Protein AF-R1D3H9-F1 (afdb_monomer_lite)

Organism: Emiliania huxleyi (NCBI:txid2903)

pLDDT: mean 77.2, std 16.91, range [36.69, 94.69]

Structure (mmCIF, N/CA/C/O backbone):
data_AF-R1D3H9-F1
#
_entry.id   AF-R1D3H9-F1
#
loop_
_atom_site.group_PDB
_atom_site.id
_atom_site.type_symbol
_atom_site.label_atom_id
_atom_site.label_alt_id
_atom_site.label_comp_id
_atom_site.label_asym_id
_atom_site.label_entity_id
_atom_site.label_seq_id
_atom_site.pdbx_PDB_ins_code
_atom_site.Cartn_x
_atom_site.Cartn_y
_atom_site.Cartn_z
_atom_site.occupancy
_atom_site.B_iso_or_equiv
_atom_site.auth_seq_id
_atom_site.auth_comp_id
_atom_site.auth_asym_id
_atom_site.auth_atom_id
_atom_site.pdbx_PDB_model_num
ATOM 1 N N . MET A 1 1 ? -22.114 18.608 0.040 1.00 45.22 1 MET A N 1
ATOM 2 C CA . MET A 1 1 ? -21.532 18.710 1.397 1.00 45.22 1 MET A CA 1
ATOM 3 C C . MET A 1 1 ? -22.639 18.438 2.416 1.00 45.22 1 MET A C 1
ATOM 5 O O . MET A 1 1 ? -23.346 19.361 2.802 1.00 45.22 1 MET A O 1
ATOM 9 N N . GLN A 1 2 ? -22.882 17.171 2.771 1.00 44.00 2 GLN A N 1
ATOM 10 C CA . GLN A 1 2 ? -23.881 16.827 3.793 1.00 44.00 2 GLN A CA 1
ATOM 11 C C . GLN A 1 2 ? -23.292 17.141 5.169 1.00 44.00 2 GLN A C 1
ATOM 13 O O . GLN A 1 2 ? -22.353 16.492 5.618 1.00 44.00 2 GLN A O 1
ATOM 18 N N . ARG A 1 3 ? -23.810 18.182 5.823 1.00 46.97 3 ARG A N 1
ATOM 19 C CA . ARG A 1 3 ? -23.545 18.422 7.242 1.00 46.97 3 ARG A CA 1
ATOM 20 C C . ARG A 1 3 ? -24.417 17.445 8.029 1.00 46.97 3 ARG A C 1
ATOM 22 O O . ARG A 1 3 ? -25.630 17.467 7.852 1.00 46.97 3 ARG A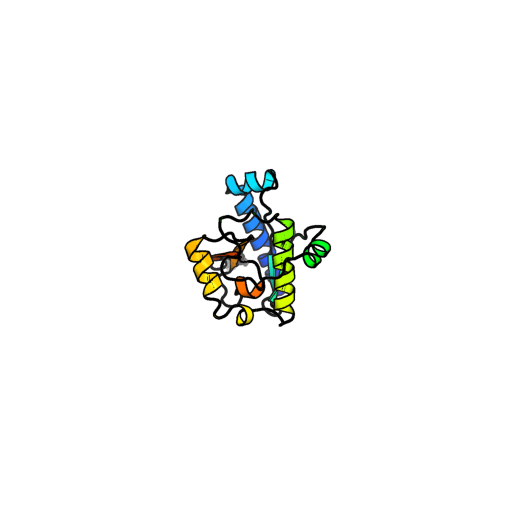 O 1
ATOM 29 N N . GLN A 1 4 ? -23.819 16.638 8.900 1.00 53.97 4 GLN A N 1
ATOM 30 C CA . GLN A 1 4 ? -24.537 15.893 9.937 1.00 53.97 4 GLN A CA 1
ATOM 31 C C . GLN A 1 4 ? -24.360 16.620 11.281 1.00 53.97 4 GLN A C 1
ATOM 33 O O . GLN A 1 4 ? -23.488 16.258 12.066 1.00 53.97 4 GLN A O 1
ATOM 38 N N . PRO A 1 5 ? -25.121 17.698 11.555 1.00 55.88 5 PRO A N 1
ATOM 39 C CA . PRO A 1 5 ? -24.950 18.492 12.775 1.00 55.88 5 PRO A CA 1
ATOM 40 C C . PRO A 1 5 ? -25.328 17.747 14.071 1.00 55.88 5 PRO A C 1
ATOM 42 O O . PRO A 1 5 ? -24.973 18.226 15.145 1.00 55.88 5 PRO A O 1
ATOM 45 N N . ASN A 1 6 ? -25.992 16.586 13.974 1.00 63.59 6 ASN A N 1
ATOM 46 C CA . ASN A 1 6 ? -26.525 15.820 15.108 1.00 63.59 6 ASN A CA 1
ATOM 47 C C . ASN A 1 6 ? -25.965 14.386 15.215 1.00 63.59 6 ASN A C 1
ATOM 49 O O . ASN A 1 6 ? -26.528 13.582 15.953 1.00 63.59 6 ASN A O 1
ATOM 53 N N . GLY A 1 7 ? -24.900 14.053 14.478 1.00 66.50 7 GLY A N 1
ATOM 54 C CA . GLY A 1 7 ? -24.271 12.732 14.566 1.00 66.50 7 GLY A CA 1
ATOM 55 C C . GLY A 1 7 ? -23.585 12.506 15.916 1.00 66.50 7 GLY A C 1
ATOM 56 O O . GLY A 1 7 ? -23.109 13.447 16.562 1.00 66.50 7 GLY A O 1
ATOM 57 N N . THR A 1 8 ? -23.524 11.249 16.339 1.00 81.88 8 THR A N 1
ATOM 58 C CA . THR A 1 8 ? -22.716 10.799 17.477 1.00 81.88 8 THR A CA 1
ATOM 59 C C . THR A 1 8 ? -21.234 11.129 17.259 1.00 81.88 8 THR A C 1
ATOM 61 O O . THR A 1 8 ? -20.778 11.363 16.138 1.00 81.88 8 THR A O 1
ATOM 64 N N . TYR A 1 9 ? -20.445 11.156 18.338 1.00 76.31 9 TYR A N 1
ATOM 65 C CA . TYR A 1 9 ? -19.002 11.417 18.242 1.00 76.31 9 TYR A CA 1
ATOM 66 C C . TYR A 1 9 ? -18.295 10.439 17.290 1.00 76.31 9 TYR A C 1
ATOM 68 O O . TYR A 1 9 ? -17.432 10.853 16.519 1.00 76.31 9 TYR A O 1
ATOM 76 N N . GLU A 1 10 ? -18.695 9.167 17.309 1.00 76.00 10 GLU A N 1
ATOM 77 C CA . GLU A 1 10 ? -18.141 8.122 16.446 1.00 76.00 10 GLU A CA 1
ATOM 78 C C . GLU A 1 10 ? -18.478 8.356 14.971 1.00 76.00 10 GLU A C 1
ATOM 80 O O . GLU A 1 10 ? -17.588 8.284 14.127 1.00 76.00 10 GLU A O 1
ATOM 85 N N . GLU A 1 11 ? -19.720 8.731 14.656 1.00 77.19 11 GLU A N 1
ATOM 86 C CA . GLU A 1 11 ? -20.133 9.061 13.285 1.00 77.19 11 GLU A CA 1
ATOM 87 C C . GLU A 1 11 ? -19.387 10.287 12.746 1.00 77.19 11 GLU A C 1
ATOM 89 O O . GLU A 1 11 ? -18.929 10.297 11.602 1.00 77.19 11 GLU A O 1
ATOM 94 N N . VAL A 1 12 ? -19.213 11.318 13.580 1.00 81.25 12 VAL A N 1
ATOM 95 C CA . VAL A 1 12 ? -18.453 12.519 13.208 1.00 81.25 12 VAL A CA 1
ATOM 96 C C . VAL A 1 12 ? -16.976 12.186 12.995 1.00 81.25 12 VAL A C 1
ATOM 98 O O . VAL A 1 12 ? -16.368 12.697 12.054 1.00 81.25 12 VAL A O 1
ATOM 101 N N . LEU A 1 13 ? -16.395 11.329 13.836 1.00 77.69 13 LEU A N 1
ATOM 102 C CA . LEU A 1 13 ? -15.006 10.898 13.705 1.00 77.69 13 LEU A CA 1
ATOM 103 C C . LEU A 1 13 ? -14.791 10.063 12.437 1.00 77.69 13 LEU A C 1
ATOM 105 O O . LEU A 1 13 ? -13.854 10.335 11.689 1.00 77.69 13 LEU A O 1
ATOM 109 N N . ALA A 1 14 ? -15.667 9.092 12.168 1.00 79.06 14 ALA A N 1
ATOM 110 C CA . ALA A 1 14 ? -15.608 8.262 10.968 1.00 79.06 14 ALA A CA 1
ATOM 111 C C . ALA A 1 14 ? -15.692 9.120 9.696 1.00 79.06 14 ALA A C 1
ATOM 113 O O . ALA A 1 14 ? -14.849 8.996 8.805 1.00 79.06 14 ALA A O 1
ATOM 114 N N . LEU A 1 15 ? -16.634 10.067 9.661 1.00 82.44 15 LEU A N 1
ATOM 115 C CA . LEU A 1 15 ? -16.778 11.003 8.549 1.00 82.44 15 LEU A CA 1
ATOM 116 C C . LEU A 1 15 ? -15.549 11.911 8.400 1.00 82.44 15 LEU A C 1
ATOM 118 O O . LEU A 1 15 ? -15.091 12.151 7.286 1.00 82.44 15 LEU A O 1
ATOM 122 N N . ALA A 1 16 ? -14.988 12.408 9.504 1.00 84.31 16 ALA A N 1
ATOM 123 C CA . ALA A 1 16 ? -13.786 13.237 9.466 1.00 84.31 16 ALA A CA 1
ATOM 124 C C . ALA A 1 16 ? -12.580 12.470 8.901 1.00 84.31 16 ALA A C 1
ATOM 126 O O . ALA A 1 16 ? -11.825 13.025 8.100 1.00 84.31 16 ALA A O 1
ATOM 127 N N . CYS A 1 17 ? -12.418 11.196 9.269 1.00 82.81 17 CYS A N 1
ATOM 128 C CA . CYS A 1 17 ? -11.392 10.322 8.705 1.00 82.81 17 CYS A CA 1
ATOM 129 C C . CYS A 1 17 ? -11.582 10.141 7.195 1.00 82.81 17 CYS A C 1
ATOM 131 O O . CYS A 1 17 ? -10.637 10.352 6.434 1.00 82.81 17 CYS A O 1
ATOM 133 N N . GLU A 1 18 ? -12.800 9.825 6.753 1.00 85.69 18 GLU A N 1
ATOM 134 C CA . GLU A 1 18 ? -13.118 9.664 5.333 1.00 85.69 18 GLU A CA 1
ATOM 135 C C . GLU A 1 18 ? -12.846 10.953 4.539 1.00 85.69 18 GLU A C 1
ATOM 137 O O . GLU A 1 18 ? -12.161 10.943 3.514 1.00 85.69 18 GLU A O 1
ATOM 142 N N . MET A 1 19 ? -13.309 12.096 5.049 1.00 83.06 19 MET A N 1
ATOM 143 C CA . MET A 1 19 ? -13.089 13.400 4.424 1.00 83.06 19 MET A CA 1
ATOM 144 C C . MET A 1 19 ? -11.607 13.769 4.355 1.00 83.06 19 MET A C 1
ATOM 146 O O . MET A 1 19 ? -11.170 14.354 3.365 1.00 83.06 19 MET A O 1
ATOM 150 N N . ASN A 1 20 ? -10.821 13.431 5.378 1.00 84.25 20 ASN A N 1
ATOM 151 C CA . ASN A 1 20 ? -9.384 13.676 5.367 1.00 84.25 20 ASN A CA 1
ATOM 152 C C . ASN A 1 20 ? -8.681 12.861 4.270 1.00 84.25 20 ASN A C 1
ATOM 154 O O . ASN A 1 20 ? -7.809 13.385 3.572 1.00 84.25 20 ASN A O 1
ATOM 158 N N . VAL A 1 21 ? -9.087 11.603 4.073 1.00 86.62 21 VAL A N 1
ATOM 159 C CA . VAL A 1 21 ? -8.565 10.778 2.978 1.00 86.62 21 VAL A CA 1
ATOM 160 C C . VAL A 1 21 ? -8.963 11.366 1.627 1.00 86.62 21 VAL A C 1
ATOM 162 O O . VAL A 1 21 ? -8.088 11.584 0.789 1.00 86.62 21 VAL A O 1
ATOM 165 N N . TRP A 1 22 ? -10.238 11.708 1.425 1.00 86.25 22 TRP A N 1
ATOM 166 C CA . TRP A 1 22 ? -10.687 12.325 0.173 1.00 86.25 22 TRP A CA 1
ATOM 167 C C . TRP A 1 22 ? -9.973 13.637 -0.133 1.00 86.25 22 TRP A C 1
ATOM 169 O O . TRP A 1 22 ? -9.512 13.826 -1.255 1.00 86.25 22 TRP A O 1
ATOM 179 N N . ARG A 1 23 ? -9.797 14.510 0.863 1.00 84.88 23 ARG A N 1
ATOM 180 C CA . ARG A 1 23 ? -9.053 15.764 0.697 1.00 84.88 23 ARG A CA 1
ATOM 181 C C . ARG A 1 23 ? -7.592 15.516 0.339 1.00 84.88 23 ARG A C 1
ATOM 183 O O . ARG A 1 23 ? -7.016 16.272 -0.439 1.00 84.88 23 ARG A O 1
ATOM 190 N N . THR A 1 24 ? -6.987 14.465 0.885 1.00 86.75 24 THR A N 1
ATOM 191 C CA . THR A 1 24 ? -5.615 14.072 0.536 1.00 86.75 24 THR A CA 1
ATOM 192 C C . THR A 1 24 ? -5.543 13.602 -0.915 1.00 86.75 24 THR A C 1
ATOM 194 O O . THR A 1 24 ? -4.685 14.069 -1.659 1.00 86.75 24 THR A O 1
ATOM 197 N N . VAL A 1 25 ? -6.471 12.741 -1.346 1.00 87.31 25 VAL A N 1
ATOM 198 C CA . VAL A 1 25 ? -6.576 12.274 -2.741 1.00 87.31 25 VAL A CA 1
ATOM 199 C C . VAL A 1 25 ? -6.792 13.448 -3.698 1.00 87.31 25 VAL A C 1
ATOM 201 O O . VAL A 1 25 ? -6.087 13.565 -4.698 1.00 87.31 25 VAL A O 1
ATOM 204 N N . GLU A 1 26 ? -7.714 14.351 -3.369 1.00 84.62 26 GLU A N 1
ATOM 205 C CA . GLU A 1 26 ? -7.979 15.570 -4.135 1.00 84.62 26 GLU A CA 1
ATOM 206 C C . GLU A 1 26 ? -6.734 16.455 -4.219 1.00 84.62 26 GLU A C 1
ATOM 208 O O . GLU A 1 26 ? -6.381 16.916 -5.301 1.00 84.62 26 GLU A O 1
ATOM 213 N N . THR A 1 27 ? -6.029 16.658 -3.104 1.00 84.38 27 THR A N 1
ATOM 214 C CA . THR A 1 27 ? -4.786 17.440 -3.077 1.00 84.38 27 THR A CA 1
ATOM 215 C C . THR A 1 27 ? -3.737 16.806 -3.987 1.00 84.38 27 THR A C 1
ATOM 217 O O . THR A 1 27 ? -3.192 17.495 -4.837 1.00 84.38 27 THR A O 1
ATOM 220 N N . LEU A 1 28 ? -3.505 15.491 -3.894 1.00 84.75 28 LEU A N 1
ATOM 221 C CA . LEU A 1 28 ? -2.539 14.789 -4.749 1.00 84.75 28 LEU A CA 1
ATOM 222 C C . LEU A 1 28 ? -2.856 14.952 -6.240 1.00 84.75 28 LEU A C 1
ATOM 224 O O . LEU A 1 28 ? -1.951 15.197 -7.036 1.00 84.75 28 LEU A O 1
ATOM 228 N N . LEU A 1 29 ? -4.131 14.833 -6.612 1.00 85.50 29 LEU A N 1
ATOM 229 C CA . LEU A 1 29 ? -4.570 14.939 -8.002 1.00 85.50 29 LEU A CA 1
ATOM 230 C C . LEU A 1 29 ? -4.611 16.385 -8.510 1.00 85.50 29 LEU A C 1
ATOM 232 O O . LEU A 1 29 ? -4.411 16.600 -9.699 1.00 85.50 29 LEU A O 1
ATOM 236 N N . SER A 1 30 ? -4.879 17.372 -7.655 1.00 81.75 30 SER A N 1
ATOM 237 C CA . SER A 1 30 ? -5.017 18.779 -8.063 1.00 81.75 30 SER A CA 1
ATOM 238 C C . SER A 1 30 ? -3.712 19.569 -7.978 1.00 81.75 30 SER A C 1
ATOM 240 O O . SER A 1 30 ? -3.494 20.473 -8.781 1.00 81.75 30 SER A O 1
ATOM 242 N N . SER A 1 31 ? -2.827 19.239 -7.033 1.00 86.00 31 SER A N 1
ATOM 243 C CA . SER A 1 31 ? -1.599 20.000 -6.783 1.00 86.00 31 SER A CA 1
ATOM 244 C C . SER A 1 31 ? -0.371 19.451 -7.509 1.00 86.00 31 SER A C 1
ATOM 246 O O . SER A 1 31 ? 0.641 20.143 -7.587 1.00 86.00 31 SER A O 1
ATOM 248 N N . SER A 1 32 ? -0.415 18.212 -8.012 1.00 89.31 32 SER A N 1
ATOM 249 C CA . SER A 1 32 ? 0.713 17.572 -8.697 1.00 89.31 32 SER A CA 1
ATOM 250 C C . SER A 1 32 ? 0.379 17.272 -10.151 1.00 89.31 32 SER A C 1
ATOM 252 O O . SER A 1 32 ? -0.371 16.345 -10.452 1.00 89.31 32 SER A O 1
ATOM 254 N N . LYS A 1 33 ? 1.003 18.024 -11.065 1.00 92.06 33 LYS A N 1
ATOM 255 C CA . LYS A 1 33 ? 0.861 17.820 -12.513 1.00 92.06 33 LYS A CA 1
ATOM 256 C C . LYS A 1 33 ? 1.242 16.395 -12.927 1.00 92.06 33 LYS A C 1
ATOM 258 O O . LYS A 1 33 ? 0.487 15.750 -13.640 1.00 92.06 33 LYS A O 1
ATOM 263 N N . THR A 1 34 ? 2.356 15.875 -12.414 1.00 90.94 34 THR A N 1
ATOM 264 C CA . THR A 1 34 ? 2.840 14.525 -12.739 1.00 90.94 34 THR A CA 1
ATOM 265 C C . THR A 1 34 ? 1.851 13.437 -12.328 1.00 90.94 34 THR A C 1
ATOM 267 O O . THR A 1 34 ? 1.593 12.517 -13.100 1.00 90.94 34 THR A O 1
ATOM 270 N N . ILE A 1 35 ? 1.292 13.534 -11.115 1.00 86.81 35 ILE A N 1
ATOM 271 C CA . ILE A 1 35 ? 0.303 12.566 -10.615 1.00 86.81 35 ILE A CA 1
ATOM 272 C C . ILE A 1 35 ? -0.992 12.694 -11.414 1.00 86.81 35 ILE A C 1
ATOM 274 O O . ILE A 1 35 ? -1.567 11.679 -11.798 1.00 86.81 35 ILE A O 1
ATOM 278 N N . ASN A 1 36 ? -1.426 13.926 -11.685 1.00 88.06 36 ASN A N 1
ATOM 279 C CA . ASN A 1 36 ? -2.626 14.202 -12.460 1.00 88.06 36 ASN A CA 1
ATOM 280 C C . ASN A 1 36 ? -2.548 13.604 -13.871 1.00 88.06 36 ASN A C 1
ATOM 282 O O . ASN A 1 36 ? -3.409 12.811 -14.235 1.00 88.06 36 ASN A O 1
ATOM 286 N N . GLU A 1 37 ? -1.495 13.918 -14.628 1.00 89.06 37 GLU A N 1
ATOM 287 C CA . GLU A 1 37 ? -1.292 13.417 -15.993 1.00 89.06 37 GLU A CA 1
ATOM 288 C C . GLU A 1 37 ? -1.159 11.891 -16.006 1.00 89.06 37 GLU A C 1
ATOM 290 O O . GLU A 1 37 ? -1.797 11.213 -16.805 1.00 89.06 37 GLU A O 1
ATOM 295 N N . ALA A 1 38 ? -0.396 11.317 -15.070 1.00 86.56 38 ALA A N 1
ATOM 296 C CA . ALA A 1 38 ? -0.279 9.865 -14.964 1.00 86.56 38 ALA A CA 1
ATOM 297 C C . ALA A 1 38 ? -1.616 9.183 -14.641 1.00 86.56 38 ALA A C 1
ATOM 299 O O . ALA A 1 38 ? -1.871 8.088 -15.144 1.00 86.56 38 ALA A O 1
ATOM 300 N N . ALA A 1 39 ? -2.465 9.810 -13.824 1.00 85.56 39 ALA A N 1
ATOM 301 C CA . ALA A 1 39 ? -3.798 9.302 -13.525 1.00 85.56 39 ALA A CA 1
ATOM 302 C C . ALA A 1 39 ? -4.757 9.453 -14.714 1.00 85.56 39 ALA A C 1
ATOM 304 O O . ALA A 1 39 ? -5.498 8.518 -15.015 1.00 85.56 39 ALA A O 1
ATOM 305 N N . ALA A 1 40 ? -4.714 10.589 -15.414 1.00 82.31 40 ALA A N 1
ATOM 306 C CA . ALA A 1 40 ? -5.524 10.850 -16.602 1.00 82.31 40 ALA A CA 1
ATOM 307 C C . ALA A 1 40 ? -5.202 9.872 -17.745 1.00 82.31 40 ALA A C 1
ATOM 309 O O . ALA A 1 40 ? -6.113 9.365 -18.395 1.00 82.31 40 ALA A O 1
ATOM 310 N N . ASP A 1 41 ? -3.922 9.538 -17.924 1.00 88.06 41 ASP A N 1
ATOM 311 C CA . ASP A 1 41 ? -3.449 8.584 -18.934 1.00 88.06 41 ASP A CA 1
ATOM 312 C C . ASP A 1 41 ? -3.597 7.110 -18.502 1.00 88.06 41 ASP A C 1
ATOM 314 O O . ASP A 1 41 ? -3.192 6.202 -19.227 1.00 88.06 41 ASP A O 1
ATOM 318 N N . GLY A 1 42 ? -4.103 6.843 -17.291 1.00 82.69 42 GLY A N 1
ATOM 319 C CA . GLY A 1 42 ? -4.278 5.489 -16.750 1.00 82.69 42 GLY A CA 1
ATOM 320 C C . GLY A 1 42 ? -2.986 4.774 -16.326 1.00 82.69 42 GLY A C 1
ATOM 321 O O . GLY A 1 42 ? -3.030 3.604 -15.948 1.00 82.69 42 GLY A O 1
ATOM 322 N N . ARG A 1 43 ? -1.838 5.462 -16.343 1.00 82.38 43 ARG A N 1
ATOM 323 C CA . ARG A 1 43 ? -0.533 4.935 -15.897 1.00 82.38 43 ARG A CA 1
ATOM 324 C C . ARG A 1 43 ? -0.419 4.838 -14.374 1.00 82.38 43 ARG A C 1
ATOM 326 O O . ARG A 1 43 ? 0.414 4.092 -13.870 1.00 82.38 43 ARG A O 1
ATOM 333 N N . LEU A 1 44 ? -1.238 5.595 -13.647 1.00 85.00 44 LEU A N 1
ATOM 334 C CA . LEU A 1 44 ? -1.287 5.624 -12.189 1.00 85.00 44 LEU A CA 1
ATOM 335 C C . LEU A 1 44 ? -2.737 5.541 -11.711 1.00 85.00 44 LEU A C 1
ATOM 337 O O . LEU A 1 44 ? -3.629 6.163 -12.279 1.00 85.00 44 LEU A O 1
ATOM 341 N N . ARG A 1 45 ? -2.974 4.825 -10.612 1.00 87.56 45 ARG A N 1
ATOM 342 C CA . ARG A 1 45 ? -4.260 4.839 -9.909 1.00 87.56 45 ARG A CA 1
ATOM 343 C C . ARG A 1 45 ? -4.051 5.375 -8.498 1.00 87.56 45 ARG A C 1
ATOM 345 O O . ARG A 1 45 ? -3.244 4.832 -7.752 1.00 87.56 45 ARG A O 1
ATOM 352 N N . VAL A 1 46 ? -4.803 6.410 -8.129 1.00 87.19 46 VAL A N 1
ATOM 353 C CA . VAL A 1 46 ? -4.829 6.950 -6.761 1.00 87.19 46 VAL A CA 1
ATOM 354 C C . VAL A 1 46 ? -6.078 6.425 -6.060 1.00 87.19 46 VAL A C 1
ATOM 356 O O . VAL A 1 46 ? -7.183 6.557 -6.584 1.00 87.19 46 VAL A O 1
ATOM 359 N N . VAL A 1 47 ? -5.907 5.798 -4.896 1.00 88.50 47 VAL A N 1
ATOM 360 C CA . VAL A 1 47 ? -6.998 5.161 -4.143 1.00 88.50 47 VAL A CA 1
ATOM 361 C C . VAL A 1 47 ? -6.936 5.610 -2.687 1.00 88.50 47 VAL A C 1
ATOM 363 O O . VAL A 1 47 ? -5.882 5.540 -2.061 1.00 88.50 47 VAL A O 1
ATOM 366 N N . GLY A 1 48 ? -8.068 6.067 -2.149 1.00 88.88 48 GLY A N 1
ATOM 367 C CA . GLY A 1 48 ? -8.222 6.313 -0.715 1.00 88.88 48 GLY A CA 1
ATOM 368 C C . GLY A 1 48 ? -8.432 5.007 0.051 1.00 88.88 48 GLY A C 1
ATOM 369 O O . GLY A 1 48 ? -9.099 4.100 -0.451 1.00 88.88 48 GLY A O 1
ATOM 370 N N . ALA A 1 49 ? -7.890 4.908 1.263 1.00 90.62 49 ALA A N 1
ATOM 371 C CA . ALA A 1 49 ? -8.049 3.741 2.122 1.00 90.62 49 ALA A CA 1
ATOM 372 C C . ALA A 1 49 ? -8.208 4.139 3.596 1.00 90.62 49 ALA A C 1
ATOM 374 O O . ALA A 1 49 ? -7.605 5.111 4.052 1.00 90.62 49 ALA A O 1
ATOM 375 N N . LEU A 1 50 ? -8.993 3.358 4.333 1.00 90.19 50 LEU A N 1
ATOM 376 C CA . LEU A 1 50 ? -9.206 3.474 5.773 1.00 90.19 50 LEU A CA 1
ATOM 377 C C . LEU A 1 50 ? -8.689 2.212 6.463 1.00 90.19 50 LEU A C 1
ATOM 379 O O . LEU A 1 50 ? -8.922 1.107 5.982 1.00 90.19 50 LEU A O 1
ATOM 383 N N . LEU A 1 51 ? -7.992 2.382 7.583 1.00 89.00 51 LEU A N 1
ATOM 384 C CA . LEU A 1 51 ? -7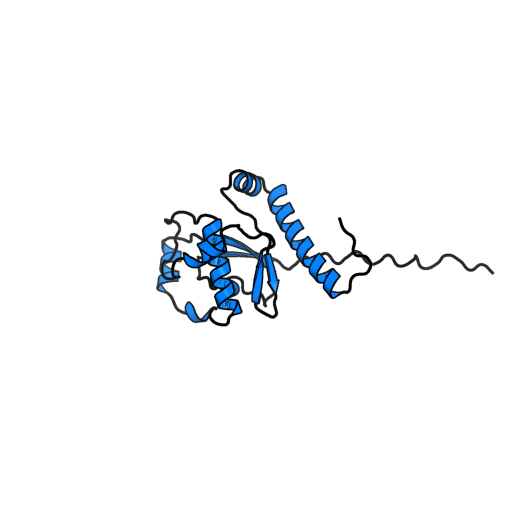.508 1.288 8.422 1.00 89.00 51 LEU A CA 1
ATOM 385 C C . LEU A 1 51 ? -8.383 1.182 9.671 1.00 89.00 51 LEU A C 1
ATOM 387 O O . LEU A 1 51 ? -8.486 2.145 10.432 1.00 89.00 51 LEU A O 1
ATOM 391 N N . ASP A 1 52 ? -8.932 -0.002 9.919 1.00 89.00 52 ASP A N 1
ATOM 392 C CA . ASP A 1 52 ? -9.449 -0.370 11.231 1.00 89.00 52 ASP A CA 1
ATOM 393 C C . ASP A 1 52 ? -8.289 -0.868 12.099 1.00 89.00 52 ASP A C 1
ATOM 395 O O . ASP A 1 52 ? -7.726 -1.938 11.880 1.00 89.00 52 ASP A O 1
ATOM 399 N N . VAL A 1 53 ? -7.917 -0.071 13.099 1.00 85.50 53 VAL A N 1
ATOM 400 C CA . VAL A 1 53 ? -6.788 -0.363 13.995 1.00 85.50 53 VAL A CA 1
ATOM 401 C C . VAL A 1 53 ? -7.062 -1.576 14.894 1.00 85.50 53 VAL A C 1
ATOM 403 O O . VAL A 1 53 ? -6.118 -2.204 15.363 1.00 85.50 53 VAL A O 1
ATOM 406 N N . SER A 1 54 ? -8.329 -1.911 15.151 1.00 85.12 54 SER A N 1
ATOM 407 C CA . SER A 1 54 ? -8.692 -3.028 16.028 1.00 85.12 54 SER A CA 1
ATOM 408 C C . SER A 1 54 ? -8.539 -4.384 15.339 1.00 85.12 54 SER A C 1
ATOM 410 O O . SER A 1 54 ? -8.086 -5.342 15.962 1.00 85.12 54 SER A O 1
ATOM 412 N N . SER A 1 55 ? -8.878 -4.448 14.050 1.00 87.25 55 SER A N 1
ATOM 413 C CA . SER A 1 55 ? -8.836 -5.673 13.247 1.00 87.25 55 SER A CA 1
ATOM 414 C C . SER A 1 55 ? -7.631 -5.748 12.306 1.00 87.25 55 SER A C 1
ATOM 416 O O . SER A 1 55 ? -7.293 -6.825 11.820 1.00 87.25 55 SER A O 1
ATOM 418 N N . GLY A 1 56 ? -6.987 -4.615 12.014 1.00 86.25 56 GLY A N 1
ATOM 419 C CA . GLY A 1 56 ? -5.964 -4.507 10.977 1.00 86.25 56 GLY A CA 1
ATOM 420 C C . GLY A 1 56 ? -6.524 -4.507 9.552 1.00 86.25 56 GLY A C 1
ATOM 421 O O . GLY A 1 56 ? -5.747 -4.509 8.595 1.00 86.25 56 GLY A O 1
ATOM 422 N N . ALA A 1 57 ? -7.849 -4.522 9.385 1.00 88.50 57 ALA A N 1
ATOM 423 C CA . ALA A 1 57 ? -8.481 -4.539 8.075 1.00 88.50 57 ALA A CA 1
ATOM 424 C C . ALA A 1 57 ? -8.346 -3.177 7.382 1.00 88.50 57 ALA A C 1
ATOM 426 O O . ALA A 1 57 ? -8.618 -2.126 7.967 1.00 88.50 57 ALA A O 1
ATOM 427 N N . VAL A 1 58 ? -7.955 -3.201 6.109 1.00 89.06 58 VAL A N 1
ATOM 428 C CA . VAL A 1 58 ? -7.891 -2.014 5.257 1.00 89.06 58 VAL A CA 1
ATOM 429 C C . VAL A 1 58 ? -9.069 -2.016 4.291 1.00 89.06 58 VAL A C 1
ATOM 431 O O . VAL A 1 58 ? -9.220 -2.908 3.455 1.00 89.06 58 VAL A O 1
ATOM 434 N N . GLN A 1 59 ? -9.885 -0.971 4.367 1.00 87.12 59 GLN A N 1
ATOM 435 C CA . GLN A 1 59 ? -11.001 -0.737 3.465 1.00 87.12 59 GLN A CA 1
ATOM 436 C C . GLN A 1 59 ? -10.622 0.307 2.414 1.00 87.12 59 GLN A C 1
ATOM 438 O O . GLN A 1 59 ? -10.337 1.458 2.735 1.00 87.12 59 GLN A O 1
ATOM 443 N N . LEU A 1 60 ? -10.666 -0.073 1.137 1.00 85.69 60 LEU A N 1
ATOM 444 C CA . LEU A 1 60 ? -10.509 0.875 0.035 1.00 85.69 60 LEU A CA 1
ATOM 445 C C . LEU A 1 60 ? -11.803 1.675 -0.164 1.00 85.69 60 LEU A C 1
ATOM 447 O O . LEU A 1 60 ? -12.890 1.104 -0.228 1.00 85.69 60 LEU A O 1
ATOM 451 N N . MET A 1 61 ? -11.675 2.987 -0.346 1.00 82.12 61 MET A N 1
ATOM 452 C CA . MET A 1 61 ? -12.786 3.927 -0.564 1.00 82.12 61 MET A CA 1
ATOM 453 C C . MET A 1 61 ? -13.294 3.934 -2.020 1.00 82.12 61 MET A C 1
ATOM 455 O O . MET A 1 61 ? -14.172 4.709 -2.383 1.00 82.12 61 MET A O 1
ATOM 459 N N . GLY A 1 62 ? -12.755 3.041 -2.856 1.00 69.69 62 GLY A N 1
ATOM 460 C CA . GLY A 1 62 ? -13.224 2.745 -4.207 1.00 69.69 62 GLY A CA 1
ATOM 461 C C . GLY A 1 62 ? -12.630 1.424 -4.696 1.00 69.69 62 GLY A C 1
ATOM 462 O O . GLY A 1 62 ? -11.433 1.346 -4.983 1.00 69.69 62 GLY A O 1
ATOM 463 N N . GLN A 1 63 ? -13.449 0.370 -4.779 1.00 53.09 63 GLN A N 1
ATOM 464 C CA . GLN A 1 63 ? -12.995 -0.939 -5.258 1.00 53.09 63 GLN A CA 1
ATOM 465 C C . GLN A 1 63 ? -12.693 -0.917 -6.763 1.00 53.09 63 GLN A C 1
ATOM 467 O O . GLN A 1 63 ? -13.351 -0.241 -7.555 1.00 53.09 63 GLN A O 1
ATOM 472 N N . HIS A 1 64 ? -11.676 -1.676 -7.170 1.00 52.59 64 HIS A N 1
ATOM 473 C CA . HIS A 1 64 ? -11.488 -2.027 -8.574 1.00 52.59 64 HIS A CA 1
ATOM 474 C C . HIS A 1 64 ? -12.518 -3.113 -8.953 1.00 52.59 64 HIS A C 1
ATOM 476 O O . HIS A 1 64 ? -12.616 -4.093 -8.214 1.00 52.59 64 HIS A O 1
ATOM 482 N N . PRO A 1 65 ? -13.247 -3.004 -10.083 1.00 53.94 65 PRO A N 1
ATOM 483 C CA . PRO A 1 65 ? -14.286 -3.972 -10.465 1.00 53.94 65 PRO A CA 1
ATOM 484 C C . PRO A 1 65 ? -13.808 -5.433 -10.508 1.00 53.94 65 PRO A C 1
ATOM 486 O O . PRO A 1 65 ? -14.553 -6.341 -10.164 1.00 53.94 65 PRO A O 1
ATOM 489 N N . SER A 1 66 ? -12.542 -5.658 -10.867 1.00 49.97 66 SER A N 1
ATOM 490 C CA . SER A 1 66 ? -11.932 -6.995 -10.990 1.00 49.97 66 SER A CA 1
ATOM 491 C C . SER A 1 66 ? -11.105 -7.436 -9.771 1.00 49.97 66 SER A C 1
ATOM 493 O O . SER A 1 66 ? -10.313 -8.370 -9.874 1.00 49.97 66 SER A O 1
ATOM 495 N N . LEU A 1 67 ? -11.235 -6.768 -8.615 1.00 56.66 67 LEU A N 1
ATOM 496 C CA . LEU A 1 67 ? -10.425 -7.066 -7.421 1.00 56.66 67 LEU A CA 1
ATOM 497 C C . LEU A 1 67 ? -10.532 -8.544 -7.004 1.00 56.66 67 LEU A C 1
ATOM 499 O O . LEU A 1 67 ? -9.522 -9.183 -6.733 1.00 56.66 67 LEU A O 1
ATOM 503 N N . ALA A 1 68 ? -11.741 -9.111 -7.022 1.00 60.06 68 ALA A N 1
ATOM 504 C CA . ALA A 1 68 ? -11.989 -10.503 -6.640 1.00 60.06 68 ALA A CA 1
ATOM 505 C C . ALA A 1 68 ? -11.324 -11.541 -7.567 1.00 60.06 68 ALA A C 1
ATOM 507 O O . ALA A 1 68 ? -11.074 -12.669 -7.145 1.00 60.06 68 ALA A O 1
ATOM 508 N N . GLU A 1 69 ? -11.051 -11.184 -8.823 1.00 60.41 69 GLU A N 1
ATOM 509 C CA . GLU A 1 69 ? -10.361 -12.055 -9.781 1.00 60.41 69 GLU A CA 1
ATOM 510 C C . GLU A 1 69 ? -8.845 -11.958 -9.612 1.00 60.41 69 GLU A C 1
ATOM 512 O O . GLU A 1 69 ? -8.167 -12.977 -9.521 1.00 60.41 69 GLU A O 1
ATOM 517 N N . LEU A 1 70 ? -8.324 -10.740 -9.465 1.00 52.72 70 LEU A N 1
ATOM 518 C CA . LEU A 1 70 ? -6.888 -10.479 -9.340 1.00 52.72 70 LEU A CA 1
ATOM 519 C C . LEU A 1 70 ? -6.303 -10.995 -8.013 1.00 52.72 70 LEU A C 1
ATOM 521 O O . LEU A 1 70 ? -5.146 -11.406 -7.940 1.00 52.72 70 LEU A O 1
ATOM 525 N N . VAL A 1 71 ? -7.118 -11.041 -6.956 1.00 57.31 71 VAL A N 1
ATOM 526 C CA . VAL A 1 71 ? -6.738 -11.640 -5.664 1.00 57.31 71 VAL A CA 1
ATOM 527 C C . VAL A 1 71 ? -6.481 -13.146 -5.797 1.00 57.31 71 VAL A C 1
ATOM 529 O O . VAL A 1 71 ? -5.698 -13.703 -5.033 1.00 57.31 71 VAL A O 1
ATOM 532 N N . LYS A 1 72 ? -7.080 -13.815 -6.793 1.00 55.53 72 LYS A N 1
ATOM 533 C CA . LYS A 1 72 ? -6.840 -15.242 -7.066 1.00 55.53 72 LYS A CA 1
ATOM 534 C C . LYS A 1 72 ? -5.546 -15.488 -7.845 1.00 55.53 72 LYS A C 1
ATOM 536 O O . LYS A 1 72 ? -5.018 -16.591 -7.776 1.00 55.53 72 LYS A O 1
ATOM 541 N N . SER A 1 73 ? -5.056 -14.492 -8.584 1.00 45.50 73 SER A N 1
ATOM 542 C CA . SER A 1 73 ? -3.885 -14.599 -9.465 1.00 45.50 73 SER A CA 1
ATOM 543 C C . SER A 1 73 ? -2.624 -13.950 -8.896 1.00 45.50 73 SER A C 1
ATOM 545 O O . SER A 1 73 ? -1.639 -13.814 -9.614 1.00 45.50 73 SER A O 1
ATOM 547 N N . THR A 1 74 ? -2.651 -13.508 -7.637 1.00 49.06 74 THR A N 1
ATOM 548 C CA . THR A 1 74 ? -1.516 -12.826 -7.010 1.00 49.06 74 THR A CA 1
ATOM 549 C C . THR A 1 74 ? -0.295 -13.758 -6.967 1.00 49.06 74 THR A C 1
ATOM 551 O O . THR A 1 74 ? -0.404 -14.843 -6.386 1.00 49.06 74 THR A O 1
ATOM 554 N N . PRO A 1 75 ? 0.853 -13.374 -7.561 1.00 49.09 75 PRO A N 1
ATOM 555 C CA . PRO A 1 75 ? 2.062 -14.186 -7.532 1.00 49.09 75 PRO A CA 1
ATOM 556 C C . PRO A 1 75 ? 2.482 -14.507 -6.097 1.00 49.09 75 PRO A C 1
ATOM 558 O O . PRO A 1 75 ? 2.418 -13.649 -5.213 1.00 49.09 75 PRO A O 1
ATOM 561 N N . SER A 1 76 ? 2.927 -15.746 -5.879 1.00 49.78 76 SER A N 1
ATOM 562 C CA . SER A 1 76 ? 3.589 -16.159 -4.639 1.00 49.78 76 SER A CA 1
ATOM 563 C C . SER A 1 76 ? 4.746 -15.203 -4.336 1.00 49.78 76 SER A C 1
ATOM 565 O O . SER A 1 76 ? 5.484 -14.815 -5.246 1.00 49.78 76 SER A O 1
ATOM 567 N N . GLY A 1 77 ? 4.907 -14.827 -3.067 1.00 54.88 77 GLY A N 1
ATOM 568 C CA . GLY A 1 77 ? 5.910 -13.880 -2.566 1.00 54.88 77 GLY A CA 1
ATOM 569 C C . GLY A 1 77 ? 7.363 -14.365 -2.652 1.00 54.88 77 GLY A C 1
ATOM 570 O O . GLY A 1 77 ? 8.173 -13.998 -1.807 1.00 54.88 77 GLY A O 1
ATOM 571 N N . ASP A 1 78 ? 7.706 -15.172 -3.656 1.00 61.94 78 ASP A N 1
ATOM 572 C CA . ASP A 1 78 ? 9.023 -15.789 -3.836 1.00 61.94 78 ASP A CA 1
ATOM 573 C C . ASP A 1 78 ? 9.924 -14.985 -4.789 1.00 61.94 78 ASP A C 1
ATOM 575 O O . ASP A 1 78 ? 11.148 -15.090 -4.739 1.00 61.94 78 ASP A O 1
ATOM 579 N N . VAL A 1 79 ? 9.353 -14.128 -5.645 1.00 73.12 79 VAL A N 1
ATOM 580 C CA . VAL A 1 79 ? 10.126 -13.359 -6.637 1.00 73.12 79 VAL A CA 1
ATOM 581 C C . VAL A 1 79 ? 10.499 -11.991 -6.080 1.00 73.12 79 VAL A C 1
ATOM 583 O O . VAL A 1 79 ? 9.631 -11.168 -5.805 1.00 73.12 79 VAL A O 1
ATOM 586 N N . VAL A 1 80 ? 11.794 -11.738 -5.898 1.00 83.50 80 VAL A N 1
ATOM 587 C CA . VAL A 1 80 ? 12.319 -10.421 -5.499 1.00 83.50 80 VAL A CA 1
ATOM 588 C C . VAL A 1 80 ? 12.310 -9.472 -6.693 1.00 83.50 80 VAL A C 1
ATOM 590 O O . VAL A 1 80 ? 13.053 -9.726 -7.648 1.00 83.50 80 VAL A O 1
ATOM 593 N N . ARG A 1 81 ? 11.521 -8.393 -6.598 1.00 88.75 81 ARG A N 1
ATOM 594 C CA . ARG A 1 81 ? 11.408 -7.352 -7.626 1.00 88.75 81 ARG A CA 1
ATOM 595 C C . ARG A 1 81 ? 12.509 -6.299 -7.501 1.00 88.75 81 ARG A C 1
ATOM 597 O O . ARG A 1 81 ? 12.673 -5.702 -6.437 1.00 88.75 81 ARG A O 1
ATOM 604 N N . THR A 1 82 ? 13.219 -6.037 -8.588 1.00 90.06 82 THR A N 1
ATOM 605 C CA . THR A 1 82 ? 14.340 -5.088 -8.670 1.00 90.06 82 THR A CA 1
ATOM 606 C C . THR A 1 82 ? 14.141 -4.091 -9.808 1.00 90.06 82 THR A C 1
ATOM 608 O O . THR A 1 82 ? 13.155 -4.171 -10.547 1.00 90.06 82 THR A O 1
ATOM 611 N N . ALA A 1 83 ? 15.031 -3.101 -9.931 1.00 89.44 83 ALA A N 1
ATOM 612 C CA . ALA A 1 83 ? 14.869 -1.994 -10.878 1.00 89.44 83 ALA A CA 1
ATOM 613 C C . ALA A 1 83 ? 14.816 -2.442 -12.354 1.00 89.44 83 ALA A C 1
ATOM 615 O O . ALA A 1 83 ? 14.343 -1.691 -13.205 1.00 89.44 83 ALA A O 1
ATOM 616 N N . GLU A 1 84 ? 15.276 -3.656 -12.657 1.00 88.00 84 GLU A N 1
ATOM 617 C CA . GLU A 1 84 ? 15.246 -4.266 -13.986 1.00 88.00 84 GLU A CA 1
ATOM 618 C C . GLU A 1 84 ? 13.876 -4.857 -14.362 1.00 88.00 84 GLU A C 1
ATOM 620 O O . GLU A 1 84 ? 13.629 -5.125 -15.539 1.00 88.00 84 GLU A O 1
ATOM 625 N N . ASP A 1 85 ? 12.977 -5.064 -13.396 1.00 89.50 85 ASP A N 1
ATOM 626 C CA . ASP A 1 85 ? 11.659 -5.643 -13.652 1.00 89.50 85 ASP A CA 1
ATOM 627 C C . ASP A 1 85 ? 10.676 -4.626 -14.257 1.00 89.50 85 ASP A C 1
ATOM 629 O O . ASP A 1 85 ? 10.683 -3.431 -13.950 1.00 89.50 85 ASP A O 1
ATOM 633 N N . ALA A 1 86 ? 9.741 -5.111 -15.076 1.00 88.81 86 ALA A N 1
ATOM 634 C CA . ALA A 1 86 ? 8.666 -4.278 -15.610 1.00 88.81 86 ALA A CA 1
ATOM 635 C C . ALA A 1 86 ? 7.694 -3.824 -14.495 1.00 88.81 86 ALA A C 1
ATOM 637 O O . ALA A 1 86 ? 7.413 -4.612 -13.586 1.00 88.81 86 ALA A O 1
ATOM 638 N N . PRO A 1 87 ? 7.133 -2.598 -14.548 1.00 87.12 87 PRO A N 1
ATOM 639 C CA . PRO A 1 87 ? 6.151 -2.120 -13.569 1.00 87.12 87 PRO A CA 1
ATOM 640 C C . PRO A 1 87 ? 4.918 -3.028 -13.452 1.00 87.12 87 PRO A C 1
ATOM 642 O O . PRO A 1 87 ? 4.453 -3.580 -14.449 1.00 87.12 87 PRO A O 1
ATOM 645 N N . VAL A 1 88 ? 4.354 -3.143 -12.244 1.00 86.19 88 VAL A N 1
ATOM 646 C CA . VAL A 1 88 ? 3.090 -3.872 -12.027 1.00 86.19 88 VAL A CA 1
ATOM 647 C C . VAL A 1 88 ? 1.908 -3.015 -12.484 1.00 86.19 88 VAL A C 1
ATOM 649 O O . VAL A 1 88 ? 1.815 -1.852 -12.081 1.00 86.19 88 VAL A O 1
ATOM 652 N N . PRO A 1 89 ? 0.959 -3.564 -13.261 1.00 86.06 89 PRO A N 1
ATOM 653 C CA . PRO A 1 89 ? -0.305 -2.892 -13.531 1.00 86.06 89 PRO A CA 1
ATOM 654 C C . PRO A 1 89 ? -1.052 -2.547 -12.235 1.00 86.06 89 PRO A C 1
ATOM 656 O O . PRO A 1 89 ? -1.171 -3.370 -11.330 1.00 86.06 89 PRO A O 1
ATOM 659 N N . ALA A 1 90 ? -1.641 -1.353 -12.158 1.00 83.75 90 ALA A N 1
ATOM 660 C CA . ALA A 1 90 ? -2.268 -0.858 -10.926 1.00 83.75 90 ALA A CA 1
ATOM 661 C C . ALA A 1 90 ? -3.341 -1.797 -10.337 1.00 83.75 90 ALA A C 1
ATOM 663 O O . ALA A 1 90 ? -3.520 -1.859 -9.121 1.00 83.75 90 ALA A O 1
ATOM 664 N N . ALA A 1 91 ? -4.061 -2.529 -11.190 1.00 81.25 91 ALA A N 1
ATOM 665 C CA . ALA A 1 91 ? -5.071 -3.486 -10.755 1.00 81.25 91 ALA A CA 1
ATOM 666 C C . ALA A 1 91 ? -4.443 -4.698 -10.042 1.00 81.25 91 ALA A C 1
ATOM 668 O O . ALA A 1 91 ? -4.925 -5.113 -8.988 1.00 81.25 91 ALA A O 1
ATOM 669 N N . GLU A 1 92 ? -3.346 -5.227 -10.583 1.00 83.44 92 GLU A N 1
ATOM 670 C CA . GLU A 1 92 ? -2.601 -6.335 -9.985 1.00 83.44 92 GLU A CA 1
ATOM 671 C C . GLU A 1 92 ? -1.946 -5.899 -8.670 1.00 83.44 92 GLU A C 1
ATOM 673 O O . GLU A 1 92 ? -2.119 -6.572 -7.658 1.00 83.44 92 GLU A O 1
ATOM 678 N N . ALA A 1 93 ? -1.324 -4.716 -8.627 1.00 86.75 93 ALA A N 1
ATOM 679 C CA . ALA A 1 93 ? -0.764 -4.161 -7.393 1.00 86.75 93 ALA A CA 1
ATOM 680 C C . ALA A 1 93 ? -1.826 -4.005 -6.285 1.00 86.75 93 ALA A C 1
ATOM 682 O O . ALA A 1 93 ? -1.594 -4.376 -5.134 1.00 86.75 93 ALA A O 1
ATOM 683 N N . ALA A 1 94 ? -3.028 -3.520 -6.623 1.00 84.38 94 ALA A N 1
ATOM 684 C CA . ALA A 1 94 ? -4.132 -3.412 -5.668 1.00 84.38 94 ALA A CA 1
ATOM 685 C C . ALA A 1 94 ? -4.585 -4.780 -5.132 1.00 84.38 94 ALA A C 1
ATOM 687 O O . ALA A 1 94 ? -4.933 -4.907 -3.956 1.00 84.38 94 ALA A O 1
ATOM 688 N N . ALA A 1 95 ? -4.566 -5.809 -5.976 1.00 83.38 95 ALA A N 1
ATOM 689 C CA . ALA A 1 95 ? -4.898 -7.163 -5.566 1.00 83.38 95 ALA A CA 1
ATOM 690 C C . ALA A 1 95 ? -3.833 -7.784 -4.664 1.00 83.38 95 ALA A C 1
ATOM 692 O O . ALA A 1 95 ? -4.194 -8.405 -3.666 1.00 83.38 95 ALA A O 1
ATOM 693 N N . MET A 1 96 ? -2.550 -7.543 -4.954 1.00 86.69 96 MET A N 1
ATOM 694 C CA . MET A 1 96 ? -1.439 -7.936 -4.085 1.00 86.69 96 MET A CA 1
ATOM 695 C C . MET A 1 96 ? -1.615 -7.352 -2.679 1.00 86.69 96 MET A C 1
ATOM 697 O O . MET A 1 96 ? -1.556 -8.088 -1.692 1.00 86.69 96 MET A O 1
ATOM 701 N N . LEU A 1 97 ? -1.902 -6.047 -2.590 1.00 88.88 97 LEU A N 1
ATOM 702 C CA . LEU A 1 97 ? -2.167 -5.361 -1.323 1.00 88.88 97 LEU A CA 1
ATOM 703 C C . LEU A 1 97 ? -3.366 -5.977 -0.593 1.00 88.88 97 LEU A C 1
ATOM 705 O O . LEU A 1 97 ? -3.263 -6.332 0.577 1.00 88.88 97 LEU A O 1
ATOM 709 N N . TYR A 1 98 ? -4.500 -6.154 -1.272 1.00 87.00 98 TYR A N 1
ATOM 710 C CA . TYR A 1 98 ? -5.695 -6.706 -0.635 1.00 87.00 98 TYR A CA 1
ATOM 711 C C . TYR A 1 98 ? -5.485 -8.146 -0.149 1.00 87.00 98 TYR A C 1
ATOM 713 O O . TYR A 1 98 ? -5.844 -8.474 0.980 1.00 87.00 98 TYR A O 1
ATOM 721 N N . ALA A 1 99 ? -4.852 -8.995 -0.962 1.00 85.75 99 ALA A N 1
ATOM 722 C CA . ALA A 1 99 ? -4.526 -10.367 -0.588 1.00 85.75 99 ALA A CA 1
ATOM 723 C C . ALA A 1 99 ? -3.613 -10.413 0.646 1.00 85.75 99 ALA A C 1
ATOM 725 O O . ALA A 1 99 ? -3.839 -11.209 1.557 1.00 85.75 99 ALA A O 1
ATOM 726 N N . GLY A 1 100 ? -2.607 -9.540 0.696 1.00 87.56 100 GLY A N 1
ATOM 727 C CA . GLY A 1 100 ? -1.721 -9.416 1.844 1.00 87.56 100 GLY A CA 1
ATOM 728 C C . GLY A 1 100 ? -2.422 -8.907 3.102 1.00 87.56 100 GLY A C 1
ATOM 729 O O . GLY A 1 100 ? -2.263 -9.492 4.174 1.00 87.56 100 GLY A O 1
ATOM 730 N N . ASN A 1 101 ? -3.299 -7.908 2.974 1.00 91.38 101 ASN A N 1
ATOM 731 C CA . ASN A 1 101 ? -4.093 -7.431 4.104 1.00 91.38 101 ASN A CA 1
ATOM 732 C C . ASN A 1 101 ? -5.074 -8.474 4.635 1.00 91.38 101 ASN A C 1
ATOM 734 O O . ASN A 1 101 ? -5.217 -8.609 5.846 1.00 91.38 101 ASN A O 1
ATOM 738 N N . LEU A 1 102 ? -5.682 -9.279 3.762 1.00 88.56 102 LEU A N 1
ATOM 739 C CA . LEU A 1 102 ? -6.499 -10.412 4.194 1.00 88.56 102 LEU A CA 1
ATOM 740 C C . LEU A 1 102 ? -5.691 -11.430 5.010 1.00 88.56 102 LEU A C 1
ATOM 742 O O . LEU A 1 102 ? -6.193 -11.956 6.008 1.00 88.56 102 LEU A O 1
ATOM 746 N N . ARG A 1 103 ? -4.437 -11.711 4.629 1.00 87.81 103 ARG A N 1
ATOM 747 C CA . ARG A 1 103 ? -3.554 -12.580 5.427 1.00 87.81 103 ARG A CA 1
ATOM 748 C C . ARG A 1 103 ? -3.244 -11.952 6.781 1.00 87.81 103 ARG A C 1
ATOM 750 O O . ARG A 1 103 ? -3.372 -12.637 7.793 1.00 87.81 103 ARG A O 1
ATOM 757 N N . TYR A 1 104 ? -2.917 -10.661 6.819 1.00 88.25 104 TYR A N 1
ATOM 758 C CA . TYR A 1 104 ? -2.665 -9.949 8.072 1.00 88.25 104 TYR A CA 1
ATOM 759 C C . TYR A 1 104 ? -3.889 -9.945 9.000 1.00 88.25 104 TYR A C 1
ATOM 761 O O . TYR A 1 104 ? -3.800 -10.413 10.133 1.00 88.25 104 TYR A O 1
ATOM 769 N N . ALA A 1 105 ? -5.049 -9.505 8.504 1.00 87.94 105 ALA A N 1
ATOM 770 C CA . ALA A 1 105 ? -6.291 -9.401 9.273 1.00 87.94 105 ALA A CA 1
ATOM 771 C C . ALA A 1 105 ? -6.810 -10.765 9.768 1.00 87.94 105 ALA A C 1
ATOM 773 O O . ALA A 1 105 ? -7.520 -10.840 10.767 1.00 87.94 105 ALA A O 1
ATOM 774 N N . SER A 1 106 ? -6.438 -11.863 9.099 1.00 87.12 106 SER A N 1
ATOM 775 C CA . SER A 1 106 ? -6.743 -13.232 9.547 1.00 87.12 106 SER A CA 1
ATOM 776 C C . SER A 1 106 ? -5.682 -13.841 10.476 1.00 87.12 106 SER A C 1
ATOM 778 O O . SER A 1 106 ? -5.776 -15.023 10.811 1.00 87.12 106 SER A O 1
ATOM 780 N N . GLY A 1 107 ? -4.671 -13.067 10.887 1.00 85.19 107 GLY A N 1
ATOM 781 C CA . GLY A 1 107 ? -3.588 -13.513 11.768 1.00 85.19 107 GLY A CA 1
ATOM 782 C C . GLY A 1 107 ? -2.585 -14.467 11.108 1.00 85.19 107 GLY A C 1
ATOM 783 O O . GLY A 1 107 ? -1.828 -15.135 11.807 1.00 85.19 107 GLY A O 1
ATOM 784 N N . LYS A 1 108 ? -2.590 -14.564 9.772 1.00 81.94 108 LYS A N 1
ATOM 785 C CA . LYS A 1 108 ? -1.725 -15.454 8.976 1.00 81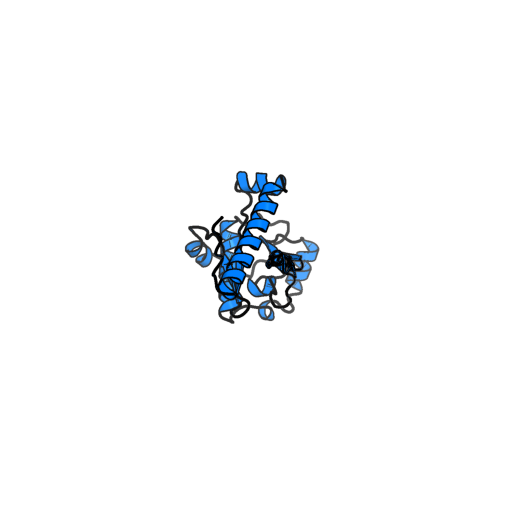.94 108 LYS A CA 1
ATOM 786 C C . LYS A 1 108 ? -0.578 -14.727 8.265 1.00 81.94 108 LYS A C 1
ATOM 788 O O . LYS A 1 108 ? 0.205 -15.383 7.589 1.00 81.94 108 LYS A O 1
ATOM 793 N N . GLY A 1 109 ? -0.518 -13.400 8.366 1.00 80.94 109 GLY A N 1
ATOM 794 C CA . GLY A 1 109 ? 0.532 -12.566 7.779 1.00 80.94 109 GLY A CA 1
ATOM 795 C C . GLY A 1 109 ? 1.495 -11.990 8.819 1.00 80.94 109 GLY A C 1
ATOM 796 O O . GLY A 1 109 ? 1.420 -12.298 10.008 1.00 80.94 109 GLY A O 1
ATOM 797 N N . GLY A 1 110 ? 2.369 -11.094 8.370 1.00 70.38 110 GLY A N 1
ATOM 798 C CA . GLY A 1 110 ? 3.219 -10.269 9.223 1.00 70.38 110 GLY A CA 1
ATOM 799 C C . GLY A 1 110 ? 4.706 -10.639 9.211 1.00 70.38 110 GLY A C 1
ATOM 800 O O . GLY A 1 110 ? 5.157 -11.540 8.507 1.00 70.38 110 GLY A O 1
ATOM 801 N N . TYR A 1 111 ? 5.485 -9.902 10.012 1.00 63.75 111 TYR A N 1
ATOM 802 C CA . TYR A 1 111 ? 6.949 -9.782 9.887 1.00 63.75 111 TYR A CA 1
ATOM 803 C C . TYR A 1 111 ? 7.733 -11.099 9.995 1.00 63.75 111 TYR A C 1
ATOM 805 O O . TYR A 1 111 ? 8.837 -11.209 9.464 1.00 63.75 111 TYR A O 1
ATOM 813 N N . ASN A 1 112 ? 7.176 -12.109 10.668 1.00 60.06 112 ASN A N 1
ATOM 814 C CA . ASN A 1 112 ? 7.866 -13.376 10.918 1.00 60.06 112 ASN A CA 1
ATOM 815 C C . ASN A 1 112 ? 8.217 -14.145 9.636 1.00 60.06 112 ASN A C 1
ATOM 817 O O . ASN A 1 112 ? 9.086 -15.009 9.683 1.00 60.06 112 ASN A O 1
ATOM 821 N N . GLN A 1 113 ? 7.589 -13.818 8.504 1.00 61.88 113 GLN A N 1
ATOM 822 C CA . GLN A 1 113 ? 7.843 -14.484 7.226 1.00 61.88 113 GLN A CA 1
ATOM 823 C C . GLN A 1 113 ? 9.139 -14.028 6.535 1.00 61.88 113 GLN A C 1
ATOM 825 O O . GLN A 1 113 ? 9.674 -14.770 5.718 1.00 61.88 113 GLN A O 1
ATOM 830 N N . PHE A 1 114 ? 9.666 -12.840 6.861 1.00 64.88 114 PHE A N 1
ATOM 831 C CA . PHE A 1 114 ? 10.770 -12.216 6.106 1.00 64.88 114 PHE A CA 1
ATOM 832 C C . PHE A 1 114 ? 12.013 -11.912 6.952 1.00 64.88 114 PHE A C 1
ATOM 834 O O . PHE A 1 114 ? 13.017 -11.400 6.450 1.00 64.88 114 PHE A O 1
ATOM 841 N N . SER A 1 115 ? 11.959 -12.219 8.247 1.00 62.78 115 SER A N 1
ATOM 842 C CA . SER A 1 115 ? 13.074 -12.030 9.172 1.00 62.78 115 SER A CA 1
ATOM 843 C C . SER A 1 115 ? 14.287 -12.865 8.748 1.00 62.78 115 SER A C 1
ATOM 845 O O . SER A 1 115 ? 14.264 -14.089 8.833 1.00 62.78 115 SER A O 1
ATOM 847 N N . GLY A 1 116 ? 15.368 -12.194 8.339 1.00 68.00 116 GLY A N 1
ATOM 848 C CA . GLY A 1 116 ? 16.665 -12.829 8.079 1.00 68.00 116 GLY A CA 1
ATOM 849 C C . GLY A 1 116 ? 16.968 -13.185 6.621 1.00 68.00 116 GLY A C 1
ATOM 850 O O . GLY A 1 116 ? 17.983 -13.837 6.378 1.00 68.00 116 GLY A O 1
ATOM 851 N N . ASP A 1 117 ? 16.164 -12.742 5.647 1.00 81.50 117 ASP A N 1
ATOM 852 C CA . ASP A 1 117 ? 16.474 -12.958 4.227 1.00 81.50 117 ASP A CA 1
ATOM 853 C C . ASP A 1 117 ? 17.576 -12.000 3.730 1.00 81.50 117 ASP A C 1
ATOM 855 O O . ASP A 1 117 ? 17.338 -10.974 3.091 1.00 81.50 117 ASP A O 1
ATOM 859 N N . GLN A 1 118 ? 18.827 -12.332 4.051 1.00 85.56 118 GLN A N 1
ATOM 860 C CA . GLN A 1 118 ? 19.991 -11.570 3.594 1.00 85.56 118 GLN A CA 1
ATOM 861 C C . GLN A 1 118 ? 20.130 -11.569 2.067 1.00 85.56 118 GLN A C 1
ATOM 863 O O . GLN A 1 118 ? 20.640 -10.599 1.515 1.00 85.56 118 GLN A O 1
ATOM 868 N N . LYS A 1 119 ? 19.660 -12.616 1.373 1.00 87.69 119 LYS A N 1
ATOM 869 C CA . LYS A 1 119 ? 19.751 -12.697 -0.092 1.00 87.69 119 LYS A CA 1
ATOM 870 C C . LYS A 1 119 ? 18.843 -11.668 -0.752 1.00 87.69 119 LYS A C 1
ATOM 872 O O . LYS A 1 119 ? 19.282 -10.996 -1.683 1.00 87.69 119 LYS A O 1
ATOM 877 N N . LEU A 1 120 ? 17.621 -11.510 -0.241 1.00 87.69 120 LEU A N 1
ATOM 878 C CA . LEU A 1 120 ? 16.712 -10.436 -0.637 1.00 87.69 120 LEU A CA 1
ATOM 879 C C . LEU A 1 120 ? 17.390 -9.069 -0.496 1.00 87.69 120 LEU A C 1
ATOM 881 O O . LEU A 1 120 ? 17.432 -8.302 -1.455 1.00 87.69 120 LEU A O 1
ATOM 885 N N . LEU A 1 121 ? 17.953 -8.779 0.680 1.00 89.31 121 LEU A N 1
ATOM 886 C CA . LEU A 1 121 ? 18.578 -7.482 0.948 1.00 89.31 121 LEU A CA 1
ATOM 887 C C . LEU A 1 121 ? 19.795 -7.226 0.051 1.00 89.31 121 LEU A C 1
ATOM 889 O O . LEU A 1 121 ? 19.912 -6.134 -0.497 1.00 89.31 121 LEU A O 1
ATOM 893 N N . CYS A 1 122 ? 20.666 -8.222 -0.150 1.00 90.94 122 CYS A N 1
ATOM 894 C CA . CYS A 1 122 ? 21.792 -8.112 -1.080 1.00 90.94 122 CYS A CA 1
ATOM 895 C C . CYS A 1 122 ? 21.310 -7.789 -2.497 1.00 90.94 122 CYS A C 1
ATOM 897 O O . CYS A 1 122 ? 21.792 -6.832 -3.096 1.00 90.94 122 CYS A O 1
ATOM 899 N N . LYS A 1 123 ? 20.300 -8.513 -2.995 1.00 90.56 123 LYS A N 1
ATOM 900 C CA . LYS A 1 123 ? 19.763 -8.286 -4.340 1.00 90.56 123 LYS A CA 1
ATOM 901 C C . LYS A 1 123 ? 19.164 -6.881 -4.494 1.00 90.56 123 LYS A C 1
ATOM 903 O O . LYS A 1 123 ? 19.401 -6.231 -5.504 1.00 90.56 123 LYS A O 1
ATOM 908 N N . LEU A 1 124 ? 18.440 -6.381 -3.491 1.00 91.75 124 LEU A N 1
ATOM 909 C CA . LEU A 1 124 ? 17.901 -5.012 -3.505 1.00 91.75 124 LEU A CA 1
ATOM 910 C C . LEU A 1 124 ? 18.998 -3.939 -3.458 1.00 91.75 124 LEU A C 1
ATOM 912 O O . LEU A 1 124 ? 18.837 -2.875 -4.051 1.00 91.75 124 LEU A O 1
ATOM 916 N N . CYS A 1 125 ? 20.105 -4.197 -2.757 1.00 92.94 125 CYS A N 1
ATOM 917 C CA . CYS A 1 125 ? 21.258 -3.297 -2.733 1.00 92.94 125 CYS A CA 1
ATOM 918 C C . CYS A 1 125 ? 21.998 -3.267 -4.078 1.00 92.94 125 CYS A C 1
ATOM 920 O O . CYS A 1 125 ? 22.440 -2.204 -4.503 1.00 92.94 125 CYS A O 1
ATOM 922 N N . GLU A 1 126 ? 22.145 -4.421 -4.730 1.00 94.31 126 GLU A N 1
ATOM 923 C CA . GLU A 1 126 ? 22.905 -4.571 -5.977 1.00 94.31 126 GLU A CA 1
ATOM 924 C C . GLU A 1 126 ? 22.118 -4.102 -7.209 1.00 94.31 126 GLU A C 1
ATOM 926 O O . GLU A 1 126 ? 22.673 -3.433 -8.077 1.00 94.31 126 GLU A O 1
ATOM 931 N N . SER A 1 127 ? 20.825 -4.426 -7.262 1.00 94.31 127 SER A N 1
ATOM 932 C CA . SER A 1 127 ? 19.956 -4.249 -8.436 1.00 94.31 127 SER A CA 1
ATOM 933 C C . SER A 1 127 ? 18.839 -3.215 -8.222 1.00 94.31 127 SER A C 1
ATOM 935 O O . SER A 1 127 ? 17.963 -3.020 -9.063 1.00 94.31 127 SER A O 1
ATOM 937 N N . GLY A 1 128 ? 18.835 -2.531 -7.078 1.00 93.38 128 GLY A N 1
ATOM 938 C CA . GLY A 1 128 ? 17.802 -1.559 -6.728 1.00 93.38 128 GLY A CA 1
ATOM 939 C C . GLY A 1 128 ? 16.440 -2.190 -6.413 1.00 93.38 128 GLY A C 1
ATOM 940 O O . GLY A 1 128 ? 16.267 -3.407 -6.365 1.00 93.38 128 GLY A O 1
ATOM 941 N N . GLN A 1 129 ? 15.447 -1.328 -6.181 1.00 92.19 129 GLN A N 1
ATOM 942 C CA . GLN A 1 129 ? 14.077 -1.716 -5.833 1.00 92.19 129 GLN A CA 1
ATOM 943 C C . GLN A 1 129 ? 13.084 -1.313 -6.923 1.00 92.19 129 GLN A C 1
ATOM 945 O O . GLN A 1 129 ? 13.239 -0.268 -7.554 1.00 92.19 129 GLN A O 1
ATOM 950 N N . ASN A 1 130 ? 12.024 -2.106 -7.077 1.00 92.12 130 ASN A N 1
ATOM 951 C CA . ASN A 1 130 ? 10.885 -1.787 -7.937 1.00 92.12 130 ASN A CA 1
ATOM 952 C C . ASN A 1 130 ? 9.559 -2.060 -7.208 1.00 92.12 130 ASN A C 1
ATOM 954 O O . ASN A 1 130 ? 8.931 -3.109 -7.425 1.00 92.12 130 ASN A O 1
ATOM 958 N N . PRO A 1 131 ? 9.162 -1.131 -6.315 1.00 92.56 131 PRO A N 1
ATOM 959 C CA . PRO A 1 131 ? 7.963 -1.260 -5.503 1.00 92.56 131 PRO A CA 1
ATOM 960 C C . PRO A 1 131 ? 6.698 -1.361 -6.352 1.00 92.56 131 PRO A C 1
ATOM 962 O O . PRO A 1 131 ? 6.530 -0.640 -7.334 1.00 92.56 131 PRO A O 1
ATOM 965 N N . VAL A 1 132 ? 5.763 -2.211 -5.932 1.00 91.38 132 VAL A N 1
ATOM 966 C CA . VAL A 1 132 ? 4.477 -2.395 -6.622 1.00 91.38 132 VAL A CA 1
ATOM 967 C C . VAL A 1 132 ? 3.500 -1.257 -6.336 1.00 91.38 132 VAL A C 1
ATOM 969 O O . VAL A 1 132 ? 2.584 -1.015 -7.116 1.00 91.38 132 VAL A O 1
ATOM 972 N N . SER A 1 133 ? 3.679 -0.556 -5.211 1.00 92.50 133 SER A N 1
ATOM 973 C CA . SER A 1 133 ? 2.836 0.570 -4.817 1.00 92.50 133 SER A CA 1
ATOM 974 C C . SER A 1 133 ? 3.582 1.566 -3.937 1.00 92.50 133 SER A C 1
ATOM 976 O O . SER A 1 133 ? 4.440 1.203 -3.128 1.00 92.50 133 SER A O 1
ATOM 978 N N . VAL A 1 134 ? 3.170 2.829 -4.044 1.00 93.44 134 VAL A N 1
ATOM 979 C CA . VAL A 1 134 ? 3.479 3.876 -3.067 1.00 93.44 134 VAL A CA 1
ATOM 980 C C . VAL A 1 134 ? 2.324 3.963 -2.074 1.00 93.44 134 VAL A C 1
ATOM 982 O O . VAL A 1 134 ? 1.166 4.010 -2.489 1.00 93.44 134 VAL A O 1
ATOM 985 N N . ILE A 1 135 ? 2.614 3.996 -0.774 1.00 92.94 135 ILE A N 1
ATOM 986 C CA . ILE A 1 135 ? 1.602 4.169 0.274 1.00 92.94 135 ILE A CA 1
ATOM 987 C C . ILE A 1 135 ? 1.921 5.418 1.083 1.00 92.94 135 ILE A C 1
ATOM 989 O O . ILE A 1 135 ? 2.997 5.534 1.665 1.00 92.94 135 ILE A O 1
ATOM 993 N N . ILE A 1 136 ? 0.960 6.342 1.137 1.00 91.25 136 ILE A N 1
ATOM 994 C CA . ILE A 1 136 ? 1.011 7.529 1.992 1.00 91.25 136 ILE A CA 1
ATOM 995 C C . ILE A 1 136 ? 0.105 7.263 3.193 1.00 91.25 136 ILE A C 1
ATOM 997 O O . ILE A 1 136 ? -1.118 7.263 3.070 1.00 91.25 136 ILE A O 1
ATOM 1001 N N . GLY A 1 137 ? 0.713 6.986 4.344 1.00 89.12 137 GLY A N 1
ATOM 1002 C CA . GLY A 1 137 ? 0.021 6.568 5.561 1.00 89.12 137 GLY A CA 1
ATOM 1003 C C . GLY A 1 137 ? 0.217 7.512 6.746 1.00 89.12 137 GLY A C 1
ATOM 1004 O O . GLY A 1 137 ? 0.991 8.472 6.710 1.00 89.12 137 GLY A O 1
ATOM 1005 N N . CYS A 1 138 ? -0.471 7.206 7.844 1.00 87.44 138 CYS A N 1
ATOM 1006 C CA . CYS A 1 138 ? -0.277 7.897 9.115 1.00 87.44 138 CYS A CA 1
ATOM 1007 C C . CYS A 1 138 ? 0.997 7.396 9.824 1.00 87.44 138 CYS A C 1
ATOM 1009 O O . CYS A 1 138 ? 1.326 6.207 9.789 1.00 87.44 138 CYS A O 1
ATOM 1011 N N . ALA A 1 139 ? 1.692 8.284 10.532 1.00 86.94 139 ALA A N 1
ATOM 1012 C CA . ALA A 1 139 ? 2.820 7.948 11.406 1.00 86.94 139 ALA A CA 1
ATOM 1013 C C . ALA A 1 139 ? 2.410 7.212 12.703 1.00 86.94 139 ALA A C 1
ATOM 1015 O O . ALA A 1 139 ? 3.270 6.904 13.521 1.00 86.94 139 ALA A O 1
ATOM 1016 N N . ASP A 1 140 ? 1.121 6.907 12.892 1.00 87.88 140 ASP A N 1
ATOM 1017 C CA . ASP A 1 140 ? 0.606 6.133 14.029 1.00 87.88 140 ASP A CA 1
ATOM 1018 C C . ASP A 1 140 ? 1.338 4.789 14.172 1.00 87.88 140 ASP A C 1
ATOM 1020 O O . ASP A 1 140 ? 1.314 3.958 13.264 1.00 87.88 140 ASP A O 1
ATOM 1024 N N . SER A 1 141 ? 1.994 4.551 15.307 1.00 86.88 141 SER A N 1
ATOM 1025 C CA . SER A 1 141 ? 2.826 3.359 15.523 1.00 86.88 141 SER A CA 1
ATOM 1026 C C . SER A 1 141 ? 2.060 2.036 15.416 1.00 86.88 141 SER A C 1
ATOM 1028 O O . SER A 1 141 ? 2.680 1.000 15.193 1.00 86.88 141 SER A O 1
ATOM 1030 N N . ARG A 1 142 ? 0.725 2.065 15.508 1.00 89.12 142 ARG A N 1
ATOM 1031 C CA . ARG A 1 142 ? -0.152 0.895 15.356 1.00 89.12 142 ARG A CA 1
ATOM 1032 C C . ARG A 1 142 ? -0.438 0.540 13.897 1.00 89.12 142 ARG A C 1
ATOM 1034 O O . ARG A 1 142 ? -1.077 -0.473 13.647 1.00 89.12 142 ARG A O 1
ATOM 1041 N N . ALA A 1 143 ? 0.033 1.343 12.941 1.00 86.62 143 ALA A N 1
ATOM 1042 C CA . ALA A 1 143 ? -0.130 1.116 11.506 1.00 86.62 143 ALA A CA 1
ATOM 1043 C C . ALA A 1 143 ? 1.202 0.736 10.814 1.00 86.62 143 ALA A C 1
ATOM 1045 O O . ALA A 1 143 ? 1.761 1.547 10.067 1.00 86.62 143 ALA A O 1
ATOM 1046 N N . PRO A 1 144 ? 1.757 -0.468 11.056 1.00 89.19 144 PRO A N 1
ATOM 1047 C CA . PRO A 1 144 ? 2.951 -0.951 10.362 1.00 89.19 144 PRO A CA 1
ATOM 1048 C C . PRO A 1 144 ? 2.594 -1.366 8.926 1.00 89.19 144 PRO A C 1
ATOM 1050 O O . PRO A 1 144 ? 2.218 -2.507 8.689 1.00 89.19 144 PRO A O 1
ATOM 1053 N N . ILE A 1 145 ? 2.673 -0.435 7.972 1.00 91.81 145 ILE A N 1
ATOM 1054 C CA . ILE A 1 145 ? 2.158 -0.578 6.595 1.00 91.81 145 ILE A CA 1
ATOM 1055 C C . ILE A 1 145 ? 2.638 -1.855 5.892 1.00 91.81 145 ILE A C 1
ATOM 1057 O O . ILE A 1 145 ? 1.829 -2.609 5.362 1.00 91.81 145 ILE A O 1
ATOM 1061 N N . GLU A 1 146 ? 3.935 -2.127 5.920 1.00 90.75 146 GLU A N 1
ATOM 1062 C CA . GLU A 1 146 ? 4.539 -3.299 5.289 1.00 90.75 146 GLU A CA 1
ATOM 1063 C C . GLU A 1 146 ? 3.997 -4.599 5.894 1.00 90.75 146 GLU A C 1
ATOM 1065 O O . GLU A 1 146 ? 3.726 -5.561 5.182 1.00 90.75 146 GLU A O 1
ATOM 1070 N N . MET A 1 147 ? 3.746 -4.597 7.205 1.00 88.94 147 MET A N 1
ATOM 1071 C CA . MET A 1 147 ? 3.151 -5.726 7.915 1.00 88.94 147 MET A CA 1
ATOM 1072 C C . MET A 1 147 ? 1.653 -5.861 7.615 1.00 88.94 147 MET A C 1
ATOM 1074 O O . MET A 1 147 ? 1.186 -6.969 7.367 1.00 88.94 147 MET A O 1
ATOM 1078 N N . LEU A 1 148 ? 0.918 -4.743 7.598 1.00 90.81 148 LEU A N 1
ATOM 1079 C CA . LEU A 1 148 ? -0.519 -4.683 7.315 1.00 90.81 148 LEU A CA 1
ATOM 1080 C C . LEU A 1 148 ? -0.864 -5.249 5.942 1.00 90.81 148 LEU A C 1
ATOM 1082 O O . LEU A 1 148 ? -1.961 -5.769 5.771 1.00 90.81 148 LEU A O 1
ATOM 1086 N N . PHE A 1 149 ? 0.043 -5.124 4.977 1.00 91.31 149 PHE A N 1
ATOM 1087 C CA . PHE A 1 149 ? -0.116 -5.661 3.630 1.00 91.31 149 PHE A CA 1
ATOM 1088 C C . PHE A 1 149 ? 0.708 -6.924 3.383 1.00 91.31 149 PHE A C 1
ATOM 1090 O O . PHE A 1 149 ? 0.734 -7.393 2.253 1.00 91.31 149 PHE A O 1
ATOM 1097 N N . ASP A 1 150 ? 1.354 -7.486 4.407 1.00 88.94 150 ASP A N 1
ATOM 1098 C CA . ASP A 1 150 ? 2.168 -8.701 4.298 1.00 88.94 150 ASP A CA 1
ATOM 1099 C C . ASP A 1 150 ? 3.182 -8.652 3.132 1.00 88.94 150 ASP A C 1
ATOM 1101 O O . ASP A 1 150 ? 3.260 -9.568 2.312 1.00 88.94 150 ASP A O 1
ATOM 1105 N N . MET A 1 151 ? 3.914 -7.535 3.046 1.00 87.81 151 MET A N 1
ATOM 1106 C CA . MET A 1 151 ? 4.873 -7.211 1.984 1.00 87.81 151 MET A CA 1
ATOM 1107 C C . MET A 1 151 ? 6.321 -7.268 2.485 1.00 87.81 151 MET A C 1
ATOM 1109 O O . MET A 1 151 ? 6.599 -7.011 3.660 1.00 87.81 151 MET A O 1
ATOM 1113 N N . ARG A 1 152 ? 7.260 -7.569 1.583 1.00 87.38 152 ARG A N 1
ATOM 1114 C CA . ARG A 1 152 ? 8.698 -7.652 1.886 1.00 87.38 152 ARG A CA 1
ATOM 1115 C C . ARG A 1 152 ? 9.391 -6.299 1.733 1.00 87.38 152 ARG A C 1
ATOM 1117 O O . ARG A 1 152 ? 8.864 -5.396 1.076 1.00 87.38 152 ARG A O 1
ATOM 1124 N N . PRO A 1 153 ? 10.624 -6.161 2.257 1.00 88.62 153 PR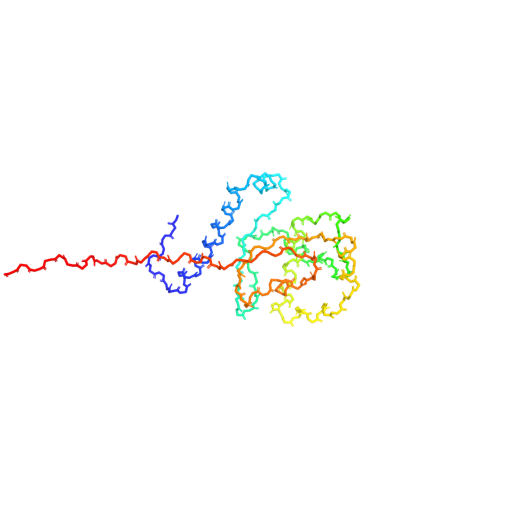O A N 1
ATOM 1125 C CA . PRO A 1 153 ? 11.527 -5.103 1.823 1.00 88.62 153 PRO A CA 1
ATOM 1126 C C . PRO A 1 153 ? 11.552 -4.979 0.292 1.00 88.62 153 PRO A C 1
ATOM 1128 O O . PRO A 1 153 ? 11.685 -5.977 -0.410 1.00 88.62 153 PRO A O 1
ATOM 1131 N N . GLY A 1 154 ? 11.405 -3.755 -0.219 1.00 89.25 154 GLY A N 1
ATOM 1132 C CA . GLY A 1 154 ? 11.414 -3.463 -1.657 1.00 89.25 154 GLY A CA 1
ATOM 1133 C C . GLY A 1 154 ? 10.065 -3.593 -2.373 1.00 89.25 154 GLY A C 1
ATOM 1134 O O . GLY A 1 154 ? 9.923 -3.013 -3.446 1.00 89.25 154 GLY A O 1
ATOM 1135 N N . ASP A 1 155 ? 9.062 -4.260 -1.787 1.00 90.69 155 ASP A N 1
ATOM 1136 C CA . ASP A 1 155 ? 7.738 -4.402 -2.416 1.00 90.69 155 ASP A CA 1
ATOM 1137 C C . ASP A 1 155 ? 6.912 -3.101 -2.318 1.00 90.69 155 ASP A C 1
ATOM 1139 O O . ASP A 1 155 ? 6.127 -2.801 -3.216 1.00 90.69 155 ASP A O 1
ATOM 1143 N N . LEU A 1 156 ? 7.094 -2.296 -1.262 1.00 92.88 156 LEU A N 1
ATOM 1144 C CA . LEU A 1 156 ? 6.374 -1.034 -1.049 1.00 92.88 156 LEU A CA 1
ATOM 1145 C C . LEU A 1 156 ? 7.321 0.152 -0.883 1.00 92.88 156 LEU A C 1
ATOM 1147 O O . LEU A 1 156 ? 8.361 0.049 -0.235 1.00 92.88 156 LEU A O 1
ATOM 1151 N N . PHE A 1 157 ? 6.899 1.307 -1.397 1.00 94.69 157 PHE A N 1
ATOM 1152 C CA . PHE A 1 157 ? 7.494 2.594 -1.056 1.00 94.69 157 PHE A CA 1
ATOM 1153 C C . PHE A 1 157 ? 6.560 3.340 -0.105 1.00 94.69 157 PHE A C 1
ATOM 1155 O O . PHE A 1 157 ? 5.453 3.732 -0.480 1.00 94.69 157 PHE A O 1
ATOM 1162 N N . VAL A 1 158 ? 6.977 3.518 1.144 1.00 93.38 158 VAL A N 1
ATOM 1163 C CA . VAL A 1 158 ? 6.093 3.995 2.211 1.00 93.38 158 VAL A CA 1
ATOM 1164 C C . VAL A 1 158 ? 6.502 5.400 2.654 1.00 93.38 158 VAL A C 1
ATOM 1166 O O . VAL A 1 158 ? 7.608 5.613 3.142 1.00 93.38 158 VAL A O 1
ATOM 1169 N N . LEU A 1 159 ? 5.585 6.365 2.531 1.00 92.56 159 LEU A N 1
ATOM 1170 C CA . LEU A 1 159 ? 5.684 7.669 3.188 1.00 92.56 159 LEU A CA 1
ATOM 1171 C C . LEU A 1 159 ? 4.702 7.730 4.351 1.00 92.56 159 LEU A C 1
ATOM 1173 O O . LEU A 1 159 ? 3.523 7.413 4.201 1.00 92.56 159 LEU A O 1
ATOM 1177 N N . ARG A 1 160 ? 5.164 8.197 5.511 1.00 90.31 160 ARG A N 1
ATOM 1178 C CA . ARG A 1 160 ? 4.316 8.354 6.696 1.00 90.31 160 ARG A CA 1
ATOM 1179 C C . ARG A 1 160 ? 4.470 9.747 7.270 1.00 90.31 160 ARG A C 1
ATOM 1181 O O . ARG A 1 160 ? 5.586 10.196 7.508 1.00 90.31 160 ARG A O 1
ATOM 1188 N N . ASN A 1 161 ? 3.345 10.415 7.508 1.00 82.06 161 ASN A N 1
ATOM 1189 C CA . ASN A 1 161 ? 3.308 11.716 8.174 1.00 82.06 161 ASN A CA 1
ATOM 1190 C C . ASN A 1 161 ? 2.372 11.664 9.389 1.00 82.06 161 ASN A C 1
ATOM 1192 O O . ASN A 1 161 ? 1.437 10.863 9.432 1.00 82.06 161 ASN A O 1
ATOM 1196 N N . ALA A 1 162 ? 2.618 12.512 10.387 1.00 77.56 162 ALA A N 1
ATOM 1197 C CA . ALA A 1 162 ? 1.707 12.686 11.508 1.00 77.56 162 ALA A CA 1
ATOM 1198 C C . ALA A 1 162 ? 0.343 13.156 10.982 1.00 77.56 162 ALA A C 1
ATOM 1200 O O . ALA A 1 162 ? 0.252 14.136 10.239 1.00 77.56 162 ALA A O 1
ATOM 1201 N N . GLY A 1 163 ? -0.712 12.420 11.335 1.00 63.53 163 GLY A N 1
ATOM 1202 C CA . GLY A 1 163 ? -2.058 12.679 10.842 1.00 63.53 163 GLY A CA 1
ATOM 1203 C C . GLY A 1 163 ? -2.509 14.094 11.191 1.00 63.53 163 GLY A C 1
ATOM 1204 O O . GLY A 1 163 ? -2.709 14.421 12.360 1.00 63.53 163 GLY A O 1
ATOM 1205 N N . ARG A 1 164 ? -2.717 14.934 10.175 1.00 48.44 164 ARG A N 1
ATOM 1206 C CA . ARG A 1 164 ? -3.450 16.188 10.338 1.00 48.44 164 ARG A CA 1
ATOM 1207 C C . ARG A 1 164 ? -4.944 15.871 10.337 1.00 48.44 164 ARG A C 1
ATOM 1209 O O . ARG A 1 164 ? -5.617 16.059 9.335 1.00 48.44 164 ARG A O 1
ATOM 1216 N N . LEU A 1 165 ? -5.476 15.408 11.464 1.00 50.22 165 LEU A N 1
ATOM 1217 C CA . LEU A 1 165 ? -6.895 15.627 11.740 1.00 50.22 165 LEU A CA 1
ATOM 1218 C C . LEU A 1 165 ? -7.034 17.129 11.992 1.00 50.22 165 LEU A C 1
ATOM 1220 O O . LEU A 1 165 ? -6.628 17.625 13.043 1.00 50.22 165 LEU A O 1
ATOM 1224 N N . GLU A 1 166 ? -7.528 17.884 11.008 1.00 45.88 166 GLU A N 1
ATOM 1225 C CA . GLU A 1 166 ? -7.978 19.244 11.290 1.00 45.88 166 GLU A CA 1
ATOM 1226 C C . GLU A 1 166 ? -9.058 19.130 12.365 1.00 45.88 166 GLU A C 1
ATOM 1228 O O . GLU A 1 166 ? -10.145 18.602 12.132 1.00 45.88 166 GLU A O 1
ATOM 1233 N N . ARG A 1 167 ? -8.718 19.568 13.582 1.00 40.75 167 ARG A N 1
ATOM 1234 C CA . ARG A 1 167 ? -9.680 19.749 14.664 1.00 40.75 167 ARG A CA 1
ATOM 1235 C C . ARG A 1 167 ? -10.856 20.531 14.066 1.00 40.75 167 ARG A C 1
ATOM 1237 O O . ARG A 1 167 ? -10.595 21.578 13.464 1.00 40.75 167 ARG A O 1
ATOM 1244 N N . PRO A 1 168 ? -12.116 20.073 14.201 1.00 44.91 168 PRO A N 1
ATOM 1245 C CA . PRO A 1 168 ? -13.239 20.896 13.779 1.00 44.91 168 PRO A CA 1
ATOM 1246 C C . PRO A 1 168 ? -13.093 22.268 14.453 1.00 44.91 168 PRO A C 1
ATOM 1248 O O . PRO A 1 168 ? -12.647 22.315 15.611 1.00 44.91 168 PRO A O 1
ATOM 1251 N N . PRO A 1 169 ? -13.386 23.379 13.746 1.00 40.59 169 PRO A N 1
ATOM 1252 C CA . PRO A 1 169 ? -13.257 24.706 14.328 1.00 40.59 169 PRO A CA 1
ATOM 1253 C C . PRO A 1 169 ? -13.987 24.715 15.675 1.00 40.59 169 PRO A C 1
ATOM 1255 O O . PRO A 1 169 ? -15.031 24.058 15.792 1.00 40.59 169 PRO A O 1
ATOM 1258 N N . PRO A 1 170 ? -13.436 25.383 16.708 1.00 42.62 170 PRO A N 1
ATOM 1259 C CA . PRO A 1 170 ? -14.100 25.453 18.000 1.00 42.62 170 PRO A CA 1
ATOM 1260 C C . PRO A 1 170 ? -15.549 25.859 17.753 1.00 42.62 170 PRO A C 1
ATOM 1262 O O . PRO A 1 170 ? -15.796 26.807 17.003 1.00 42.62 170 PRO A O 1
ATOM 1265 N N . ARG A 1 171 ? -16.503 25.100 18.316 1.00 43.53 171 ARG A N 1
ATOM 1266 C CA . ARG A 1 171 ? -17.915 25.487 18.272 1.00 43.53 171 ARG A CA 1
ATOM 1267 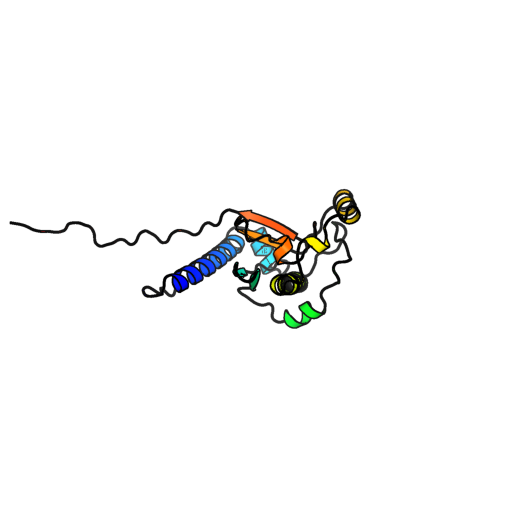C C . ARG A 1 171 ? -17.945 26.935 18.745 1.00 43.53 171 ARG A C 1
ATOM 1269 O O . ARG A 1 171 ? -17.578 27.193 19.891 1.00 43.53 171 ARG A O 1
ATOM 1276 N N . MET A 1 172 ? -18.317 27.869 17.871 1.00 39.88 172 MET A N 1
ATOM 1277 C CA . MET A 1 172 ? -18.711 29.191 18.328 1.00 39.88 172 MET A CA 1
ATOM 1278 C C . MET A 1 172 ? -19.978 28.962 19.146 1.00 39.88 172 MET A C 1
ATOM 1280 O O . MET A 1 172 ? -21.080 28.886 18.610 1.00 39.88 172 MET A O 1
ATOM 1284 N N . GLY A 1 173 ? -19.796 28.724 20.447 1.00 41.12 173 GLY A N 1
ATOM 1285 C CA . GLY A 1 173 ? -20.860 28.897 21.417 1.00 41.12 173 GLY A CA 1
ATOM 1286 C C . GLY A 1 173 ? -21.349 30.343 21.335 1.00 41.12 173 GLY A C 1
ATOM 1287 O O . GLY A 1 173 ? -20.603 31.207 20.856 1.00 41.12 173 GLY A O 1
ATOM 1288 N N . PRO A 1 174 ? -22.595 30.615 21.750 1.00 42.06 174 PRO A N 1
ATOM 1289 C CA . PRO A 1 174 ? -23.126 31.966 21.710 1.00 42.06 174 PRO A CA 1
ATOM 1290 C C . PRO A 1 174 ? -22.154 32.886 22.445 1.00 42.06 174 PRO A C 1
ATOM 1292 O O . PRO A 1 174 ? -21.668 32.542 23.527 1.00 42.06 174 PRO A O 1
ATOM 1295 N N . ALA A 1 175 ? -21.821 34.003 21.796 1.00 43.25 175 ALA A N 1
ATOM 1296 C CA . ALA A 1 175 ? -20.963 35.033 22.351 1.00 43.25 175 ALA A CA 1
ATOM 1297 C C . ALA A 1 175 ? -21.393 35.299 23.796 1.00 43.25 175 ALA A C 1
ATOM 1299 O O . ALA A 1 175 ? -22.545 35.640 24.065 1.00 43.25 175 ALA A O 1
ATOM 1300 N N . TRP A 1 176 ? -20.478 35.070 24.734 1.00 37.56 176 TRP A N 1
ATOM 1301 C CA . TRP A 1 176 ? -20.686 35.478 26.110 1.00 37.56 176 TRP A CA 1
ATOM 1302 C C . TRP A 1 176 ? -20.900 36.995 26.118 1.00 37.56 176 TRP A C 1
ATOM 1304 O O . TRP A 1 176 ? -19.983 37.747 25.801 1.00 37.56 176 TRP A O 1
ATOM 1314 N N . GLY A 1 177 ? -22.112 37.413 26.489 1.00 38.22 177 GLY A N 1
ATOM 1315 C CA . GLY A 1 177 ? -22.397 38.763 26.965 1.00 38.22 177 GLY A CA 1
ATOM 1316 C C . GLY A 1 177 ? -23.093 39.703 25.983 1.00 38.22 177 GLY A C 1
ATOM 1317 O O . GLY A 1 177 ? -22.514 40.713 25.600 1.00 38.22 177 GLY A O 1
ATOM 1318 N N . SER A 1 178 ? -24.374 39.463 25.691 1.00 41.59 178 SER A N 1
ATOM 1319 C CA . SER A 1 178 ? -25.321 40.573 25.541 1.00 41.59 178 SER A CA 1
ATOM 1320 C C . SER A 1 178 ? -26.336 40.541 26.686 1.00 41.59 178 SER A C 1
ATOM 1322 O O . SER A 1 178 ? -27.140 39.617 26.791 1.00 41.59 178 SER A O 1
ATOM 1324 N N . GLU A 1 179 ? -26.255 41.599 27.493 1.00 45.66 179 GLU A N 1
ATOM 1325 C CA . GLU A 1 179 ? -27.312 42.220 28.297 1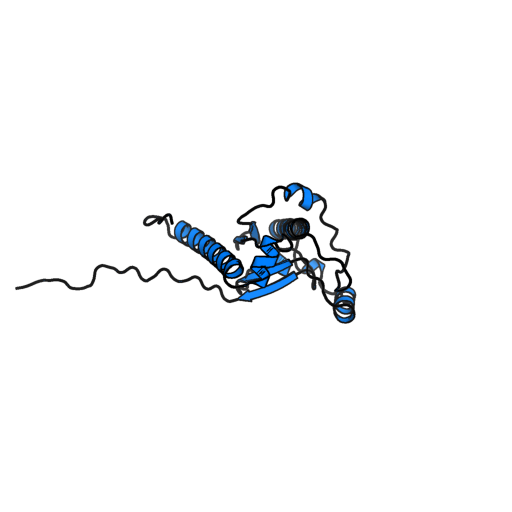.00 45.66 179 GLU A CA 1
ATOM 1326 C C . GLU A 1 179 ? -27.701 41.588 29.641 1.00 45.66 179 GLU A C 1
ATOM 1328 O O . GLU A 1 179 ? -28.321 40.533 29.741 1.00 45.66 179 GLU A O 1
ATOM 1333 N N . ARG A 1 180 ? -27.468 42.372 30.699 1.00 36.69 180 ARG A N 1
ATOM 1334 C CA . ARG A 1 180 ? -28.577 42.855 31.527 1.00 36.69 180 ARG A CA 1
ATOM 1335 C C . ARG A 1 180 ? -28.275 44.266 32.022 1.00 36.69 180 ARG A C 1
ATOM 1337 O O . ARG A 1 180 ? -27.363 44.482 32.812 1.00 36.69 180 ARG A O 1
ATOM 1344 N N . SER A 1 181 ? -29.051 45.202 31.499 1.00 44.59 181 SER A N 1
ATOM 1345 C CA . SER A 1 181 ? -29.350 46.495 32.092 1.00 44.59 181 SER A CA 1
ATOM 1346 C C . SER A 1 181 ? -30.073 46.310 33.428 1.00 44.59 181 SER A C 1
ATOM 1348 O O . SER A 1 181 ? -31.010 45.515 33.528 1.00 44.59 181 SER A O 1
ATOM 1350 N N . SER A 1 182 ? -29.642 47.061 34.440 1.00 52.66 182 SER A N 1
ATOM 1351 C CA . SER A 1 182 ? -30.443 47.677 35.510 1.00 52.66 182 SER A CA 1
ATOM 1352 C C . SER A 1 182 ? -29.574 48.734 36.178 1.00 52.66 182 SER A C 1
ATOM 1354 O O . SER A 1 182 ? -28.430 48.377 36.538 1.00 52.66 182 SER A O 1
#

Radius of gyration: 20.96 Å; chains: 1; bounding box: 53×64×54 Å

Sequence (182 aa):
MQRQPNGTYEEVLALACEMNVWRTVETLLSSSKTINEAAADGRLRVVGALLDVSSGAVQLMGQHPSLAELVKSTPSGDVVRTAEDAPVPAAEAAAMLYAGNLRYASGKGGYNQFSGDQKLLCKLCESGQNPVSVIIGCADSRAPIEMLFDMRPGDLFVLRNAGRLERPPPRMGPAWGSERSS

InterPro domains:
  IPR001765 Carbonic anhydrase [PF00484] (134-165)
  IPR001765 Carbonic anhydrase [PTHR11002] (117-165)
  IPR001765 Carbonic anhydrase [SM00947] (126-182)
  IPR036874 Carbonic anhydrase superfamily [G3DSA:3.40.1050.10] (2-70)
  IPR036874 Carbonic anhydrase superfamily [G3DSA:3.40.1050.10] (80-173)
  IPR036874 Carbonic anhydrase superfamily [SSF53056] (9-65)
  IPR036874 Carbonic anhydrase superfamily [SSF53056] (88-165)

Secondary structure (DSSP, 8-state):
----TT--HHHHHHHHHHHHHHHHHHHHHHH-HHHHHHHHTTS-----EEE-TTT--EEESS--TTHHHHTTSPPPTT----TTSPPPPHHHHHHHHHHHHHHHHTTS-SGGGTTT-HHHHHHHHHH----SEEEEEE--TT--HHHHTT--TTTEEEEEE-----PPPP-----S------

Foldseek 3Di:
DDDPVPDDPVVVVVVLLVVLQVVVLVCQCPVDPVQVVCVVVQVDDDWGWDADLVQLAIDIPDDDPCLVVLLVVQDDQPDQAFPPDDADRLSNLVNLQNNQLVCLSVVNAFDVVAPPPVVSVVCCVVRNAHANEEEEEEPPPSCPPCRNSRHYVRNYHYHYDHDPSPDDPPPPDPPPDDDDDD